Protein AF-E3JCR0-F1 (afdb_monomer)

Solvent-accessible surface area (backbone atoms only — not comparable to full-atom values): 7938 Å² total; per-residue (Å²): 142,84,86,81,85,89,87,78,84,82,76,77,77,79,74,76,77,72,82,83,56,79,69,59,49,63,68,70,41,61,75,80,28,57,91,64,94,49,86,76,74,59,45,42,52,84,44,94,61,32,83,73,23,55,72,75,43,76,39,74,98,77,43,36,28,37,25,51,26,48,30,36,41,32,79,69,56,25,35,34,40,69,80,69,50,76,46,76,46,78,62,71,79,75,76,70,81,65,80,76,74,74,77,76,79,77,83,80,80,78,80,75,79,82,81,90,80,134

Organism: Pseudofrankia inefficax (strain DSM 45817 / CECT 9037 / DDB 130130 / EuI1c) (NCBI:txid298654)

pLDDT: mean 74.24, std 18.7, range [38.91, 96.94]

Structure (mmCIF, N/CA/C/O backbone):
data_AF-E3JCR0-F1
#
_entry.id   AF-E3JCR0-F1
#
loop_
_atom_site.group_PDB
_atom_site.id
_atom_site.type_symbol
_atom_site.label_atom_id
_atom_site.label_alt_id
_atom_site.label_comp_id
_atom_site.label_asym_id
_atom_site.label_entity_id
_atom_site.label_seq_id
_atom_site.pdbx_PDB_ins_code
_atom_site.Cartn_x
_atom_site.Cartn_y
_atom_site.Cartn_z
_atom_site.occupancy
_atom_site.B_iso_or_equiv
_atom_site.auth_seq_id
_atom_site.auth_comp_id
_atom_site.auth_asym_id
_atom_site.auth_atom_id
_atom_site.pdbx_PDB_model_num
ATOM 1 N N . MET A 1 1 ? -34.633 56.212 14.821 1.00 50.44 1 MET A N 1
ATOM 2 C CA . MET A 1 1 ? -35.434 54.982 14.995 1.00 50.44 1 MET A CA 1
ATOM 3 C C . MET A 1 1 ? -36.042 54.665 13.636 1.00 50.44 1 MET A C 1
ATOM 5 O O . MET A 1 1 ? -36.930 55.385 13.210 1.00 50.44 1 MET A O 1
ATOM 9 N N . GLY A 1 2 ? -35.473 53.703 12.910 1.00 44.00 2 GLY A N 1
ATOM 10 C CA . GLY A 1 2 ? -35.858 53.319 11.546 1.00 44.00 2 GLY A CA 1
ATOM 11 C C . GLY A 1 2 ? -35.298 51.924 11.258 1.00 44.00 2 GLY A C 1
ATOM 12 O O . GLY A 1 2 ? -34.183 51.633 11.678 1.00 44.00 2 GLY A O 1
ATOM 13 N N . ALA A 1 3 ? -36.133 51.063 10.685 1.00 51.22 3 ALA A N 1
ATOM 14 C CA . ALA A 1 3 ? -36.098 49.604 10.769 1.00 51.22 3 ALA A CA 1
ATOM 15 C C . ALA A 1 3 ? -35.470 48.895 9.546 1.00 51.22 3 ALA A C 1
ATOM 17 O O . ALA A 1 3 ? -35.064 49.554 8.594 1.00 51.22 3 ALA A O 1
ATOM 18 N N . ALA A 1 4 ? -35.550 47.552 9.600 1.00 52.12 4 ALA A N 1
ATOM 19 C CA . ALA A 1 4 ? -35.305 46.513 8.581 1.00 52.12 4 ALA A CA 1
ATOM 20 C C . ALA A 1 4 ? -33.846 46.002 8.529 1.00 52.12 4 ALA A C 1
ATOM 22 O O . ALA A 1 4 ? -32.922 46.786 8.375 1.00 52.12 4 ALA A O 1
ATOM 23 N N . GLY A 1 5 ? -33.526 44.717 8.757 1.00 38.91 5 GLY A N 1
ATOM 24 C CA . GLY A 1 5 ? -34.198 43.490 8.288 1.00 38.91 5 GLY A CA 1
ATOM 25 C C . GLY A 1 5 ? -33.868 43.319 6.797 1.00 38.91 5 GLY A C 1
ATOM 26 O O . GLY A 1 5 ? -34.198 44.210 6.036 1.00 38.91 5 GLY A O 1
ATOM 27 N N . GLY A 1 6 ? -33.170 42.314 6.272 1.00 50.25 6 GLY A N 1
ATOM 28 C CA . GLY A 1 6 ? -32.791 41.002 6.770 1.00 50.25 6 GLY A CA 1
ATOM 29 C C . GLY A 1 6 ? -33.470 39.946 5.904 1.00 50.25 6 GLY A C 1
ATOM 30 O O . GLY A 1 6 ? -34.492 39.459 6.352 1.00 50.25 6 GLY A O 1
ATOM 31 N N . ASP A 1 7 ? -32.920 39.634 4.721 1.00 48.06 7 ASP A N 1
ATOM 32 C CA . ASP A 1 7 ? -33.132 38.450 3.854 1.00 48.06 7 ASP A CA 1
ATOM 33 C C . ASP A 1 7 ? -32.322 38.702 2.541 1.00 48.06 7 ASP A C 1
ATOM 35 O O . ASP A 1 7 ? -31.954 39.841 2.276 1.00 48.06 7 ASP A O 1
ATOM 39 N N . SER A 1 8 ? -31.875 37.788 1.681 1.00 47.56 8 SER A N 1
ATOM 40 C CA . SER A 1 8 ? -32.089 36.363 1.480 1.00 47.56 8 SER A CA 1
ATOM 41 C C . SER A 1 8 ? -30.867 35.773 0.767 1.00 47.56 8 SER A C 1
ATOM 43 O O . SER A 1 8 ? -30.329 36.340 -0.183 1.00 47.56 8 SER A O 1
ATOM 45 N N . SER A 1 9 ? -30.487 34.589 1.233 1.00 44.91 9 SER A N 1
ATOM 46 C CA . SER A 1 9 ? -29.816 33.492 0.541 1.00 44.91 9 SER A CA 1
ATOM 47 C C . SER A 1 9 ? -29.756 33.591 -0.989 1.00 44.91 9 SER A C 1
ATOM 49 O O . SER A 1 9 ? -30.746 33.350 -1.680 1.00 44.91 9 SER A O 1
ATOM 51 N N . ALA A 1 10 ? -28.555 33.794 -1.531 1.00 46.31 10 ALA A N 1
ATOM 52 C CA . ALA A 1 10 ? -28.260 33.327 -2.877 1.00 46.31 10 ALA A CA 1
ATOM 53 C C . ALA A 1 10 ? -28.254 31.792 -2.845 1.00 46.31 10 ALA A C 1
ATOM 55 O O . ALA A 1 10 ? -27.379 31.160 -2.253 1.00 46.31 10 ALA A O 1
ATOM 56 N N . ALA A 1 11 ? -29.301 31.210 -3.423 1.00 42.84 11 ALA A N 1
ATOM 57 C CA . ALA A 1 11 ? -29.477 29.784 -3.602 1.00 42.84 11 ALA A CA 1
ATOM 58 C C . ALA A 1 11 ? -28.285 29.195 -4.371 1.00 42.84 11 ALA A C 1
ATOM 60 O O . ALA A 1 11 ? -28.154 29.378 -5.581 1.00 42.84 11 ALA A O 1
ATOM 61 N N . SER A 1 12 ? -27.426 28.457 -3.669 1.00 48.66 12 SER A N 1
ATOM 62 C CA . SER A 1 12 ? -26.476 27.550 -4.302 1.00 48.66 12 SER A CA 1
ATOM 63 C C . SER A 1 12 ? -27.275 26.451 -4.992 1.00 48.66 12 SER A C 1
ATOM 65 O O . SER A 1 12 ? -27.730 25.497 -4.356 1.00 48.66 12 SER A O 1
ATOM 67 N N . ALA A 1 13 ? -27.485 26.617 -6.297 1.00 50.38 13 ALA A N 1
ATOM 68 C CA . ALA A 1 13 ? -28.030 25.593 -7.167 1.00 50.38 13 ALA A CA 1
ATOM 69 C C . ALA A 1 13 ? -27.191 24.320 -6.996 1.00 50.38 13 ALA A C 1
ATOM 71 O O . ALA A 1 13 ? -26.038 24.240 -7.422 1.00 50.38 13 ALA A O 1
ATOM 72 N N . SER A 1 14 ? -27.773 23.337 -6.308 1.00 50.97 14 SER A N 1
ATOM 73 C CA . SER A 1 14 ? -27.215 22.001 -6.161 1.00 50.97 14 SER A CA 1
ATOM 74 C C . SER A 1 14 ? -27.269 21.327 -7.524 1.00 50.97 14 SER A C 1
ATOM 76 O O . SER A 1 14 ? -28.264 20.706 -7.899 1.00 50.97 14 SER A O 1
ATOM 78 N N . ALA A 1 15 ? -26.198 21.493 -8.295 1.00 54.72 15 ALA A N 1
ATOM 79 C CA . ALA A 1 15 ? -25.936 20.670 -9.456 1.00 54.72 15 ALA A CA 1
ATOM 80 C C . ALA A 1 15 ? -25.724 19.226 -8.975 1.00 54.72 15 ALA A C 1
ATOM 82 O O . ALA A 1 15 ? -24.651 18.854 -8.505 1.00 54.72 15 ALA A O 1
ATOM 83 N N . HIS A 1 16 ? -26.820 18.464 -8.974 1.00 54.25 16 HIS A N 1
ATOM 84 C CA . HIS A 1 16 ? -26.905 17.054 -9.343 1.00 54.25 16 HIS A CA 1
ATOM 85 C C . HIS A 1 16 ? -25.551 16.479 -9.789 1.00 54.25 16 HIS A C 1
ATOM 87 O O . HIS A 1 16 ? -25.163 16.578 -10.949 1.00 54.25 16 HIS A O 1
ATOM 93 N N . ARG A 1 17 ? -24.804 15.885 -8.853 1.00 63.00 17 ARG A N 1
ATOM 94 C CA . ARG A 1 17 ? -23.610 15.116 -9.207 1.00 63.00 17 ARG A CA 1
ATOM 95 C C . ARG A 1 17 ? -24.081 13.935 -10.045 1.00 63.00 17 ARG A C 1
ATOM 97 O O . ARG A 1 17 ? -24.739 13.039 -9.523 1.00 63.00 17 ARG A O 1
ATOM 104 N N . SER A 1 18 ? -23.784 13.974 -11.338 1.00 47.28 18 SER A N 1
ATOM 105 C CA . SER A 1 18 ? -23.920 12.827 -12.226 1.00 47.28 18 SER A CA 1
ATOM 106 C C . SER A 1 18 ? -23.242 11.616 -11.584 1.00 47.28 18 SER A C 1
ATOM 108 O O . SER A 1 18 ? -22.158 11.746 -11.009 1.00 47.28 18 SER A O 1
ATOM 110 N N . ALA A 1 19 ? -23.894 10.454 -11.649 1.00 53.19 19 ALA A N 1
ATOM 111 C CA . ALA A 1 19 ? -23.285 9.200 -11.226 1.00 53.19 19 ALA A CA 1
ATOM 112 C C . ALA A 1 19 ? -21.960 9.001 -11.992 1.00 53.19 19 ALA A C 1
ATOM 114 O O . ALA A 1 19 ? -21.940 9.231 -13.205 1.00 53.19 19 ALA A O 1
ATOM 115 N N . PRO A 1 20 ? -20.859 8.631 -11.314 1.00 50.88 20 PRO A N 1
ATOM 116 C CA . PRO A 1 20 ? -19.576 8.446 -11.979 1.00 50.88 20 PRO A CA 1
ATOM 117 C C . PRO A 1 20 ? -19.673 7.304 -12.998 1.00 50.88 20 PRO A C 1
ATOM 119 O O . PRO A 1 20 ? -20.233 6.246 -12.707 1.00 50.88 20 PRO A O 1
ATOM 122 N N . THR A 1 21 ? -19.160 7.538 -14.208 1.00 47.34 21 THR A N 1
ATOM 123 C CA . THR A 1 21 ? -19.047 6.500 -15.238 1.00 47.34 21 THR A CA 1
ATOM 124 C C . THR A 1 21 ? -17.845 5.599 -14.924 1.00 47.34 21 THR A C 1
ATOM 126 O O . THR A 1 21 ? -16.839 6.105 -14.426 1.00 47.34 21 THR A O 1
ATOM 129 N N . PRO A 1 22 ? -17.894 4.282 -15.209 1.00 55.25 22 P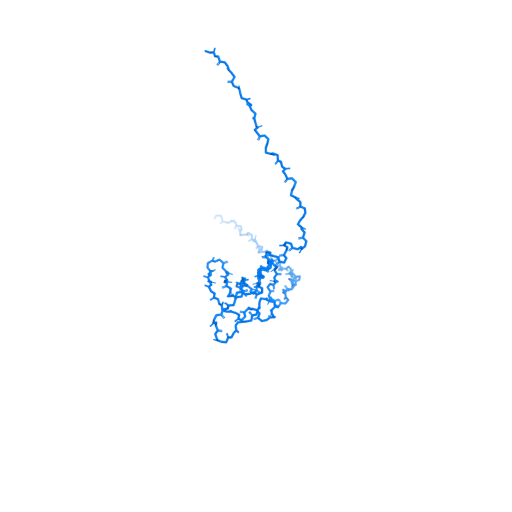RO A N 1
ATOM 130 C CA . PRO A 1 22 ? -16.790 3.361 -14.907 1.00 55.25 22 PRO A CA 1
ATOM 131 C C . PRO A 1 22 ? -15.480 3.688 -15.653 1.00 55.25 22 PRO A C 1
ATOM 133 O O . PRO A 1 22 ? -14.435 3.158 -15.304 1.00 55.25 22 PRO A O 1
ATOM 136 N N . SER A 1 23 ? -15.511 4.574 -16.655 1.00 52.34 23 SER A N 1
ATOM 137 C CA . SER A 1 23 ? -14.335 4.985 -17.435 1.00 52.34 23 SER A CA 1
ATOM 138 C C . SER A 1 23 ? -13.505 6.099 -16.777 1.00 52.34 23 SER A C 1
ATOM 140 O O . SER A 1 23 ? -12.313 6.204 -17.052 1.00 52.34 23 SER A O 1
ATOM 142 N N . ASP A 1 24 ? -14.099 6.908 -15.890 1.00 52.44 24 ASP A N 1
ATOM 143 C CA . ASP A 1 24 ? -13.364 7.896 -15.075 1.00 52.44 24 ASP A CA 1
ATOM 144 C C . ASP A 1 24 ? -12.643 7.250 -13.885 1.00 52.44 24 ASP A C 1
ATOM 146 O O . ASP A 1 24 ? -11.710 7.838 -13.328 1.00 52.44 24 ASP A O 1
ATOM 150 N N . ASP A 1 25 ? -13.070 6.041 -13.507 1.00 50.38 25 ASP A N 1
ATOM 151 C CA . ASP A 1 25 ? -12.390 5.202 -12.529 1.00 50.38 25 ASP A CA 1
ATOM 152 C C . ASP A 1 25 ? -10.990 4.898 -13.088 1.00 50.38 25 ASP A C 1
ATOM 154 O O . ASP A 1 25 ? -10.027 5.508 -12.633 1.00 50.38 25 ASP A O 1
ATOM 158 N N . GLU A 1 26 ? -10.853 4.167 -14.197 1.00 50.22 26 GLU A N 1
ATOM 159 C CA . GLU A 1 26 ? -9.537 3.840 -14.786 1.00 50.22 26 GLU A CA 1
ATOM 160 C C . GLU A 1 26 ? -8.602 5.048 -15.016 1.00 50.22 26 GLU A C 1
ATOM 162 O O . GLU A 1 26 ? -7.387 4.922 -14.871 1.00 50.22 26 GLU A O 1
ATOM 167 N N . ALA A 1 27 ? -9.137 6.242 -15.298 1.00 44.66 27 ALA A N 1
ATOM 168 C CA . ALA A 1 27 ? -8.337 7.454 -15.504 1.00 44.66 27 ALA A CA 1
ATOM 169 C C . ALA A 1 27 ? -7.826 8.114 -14.203 1.00 44.66 27 ALA A C 1
ATOM 171 O O . ALA A 1 27 ? -6.754 8.726 -14.203 1.00 44.66 27 ALA A O 1
ATOM 172 N N . ARG A 1 28 ? -8.559 8.006 -13.083 1.00 51.03 28 ARG A N 1
ATOM 173 C CA . ARG A 1 28 ? -8.068 8.413 -11.747 1.00 51.03 28 ARG A CA 1
ATOM 174 C C . ARG A 1 28 ? -7.184 7.350 -11.097 1.00 51.03 28 ARG A C 1
ATOM 176 O O . ARG A 1 28 ? -6.403 7.684 -10.206 1.00 51.03 28 ARG A O 1
ATOM 183 N N . HIS A 1 29 ? -7.291 6.107 -11.557 1.00 53.62 29 HIS A N 1
ATOM 184 C CA . HIS A 1 29 ? -6.502 4.951 -11.134 1.00 53.62 29 HIS A CA 1
ATOM 185 C C . HIS A 1 29 ? -5.133 4.973 -11.820 1.00 53.62 29 HIS A C 1
ATOM 187 O O . HIS A 1 29 ? -4.794 4.073 -12.584 1.00 53.62 29 HIS A O 1
ATOM 193 N N . GLY A 1 30 ? -4.377 6.053 -11.570 1.00 47.41 30 GLY A N 1
ATOM 194 C CA . GLY A 1 30 ? -3.089 6.346 -12.199 1.00 47.41 30 GLY A CA 1
ATOM 195 C C . GLY A 1 30 ? -2.210 5.099 -12.361 1.00 47.41 30 GLY A C 1
ATOM 196 O O . GLY A 1 30 ? -2.210 4.231 -11.486 1.00 47.41 30 GLY A O 1
ATOM 197 N N . PRO A 1 31 ? -1.481 5.003 -13.486 1.00 50.03 31 PRO A N 1
ATOM 198 C CA . PRO A 1 31 ? -0.950 3.751 -14.005 1.00 50.03 31 PRO A CA 1
ATOM 199 C C . PRO A 1 31 ? -0.151 3.011 -12.934 1.00 50.03 31 PRO A C 1
ATOM 201 O O . PRO A 1 31 ? 0.829 3.544 -12.421 1.00 50.03 31 PRO A O 1
ATOM 204 N N . ALA A 1 32 ? -0.630 1.812 -12.596 1.00 56.94 32 ALA A N 1
ATOM 205 C CA . ALA A 1 32 ? 0.074 0.703 -11.958 1.00 56.94 32 ALA A CA 1
ATOM 206 C C . ALA A 1 32 ? 1.443 1.050 -11.339 1.00 56.94 32 ALA A C 1
ATOM 208 O O .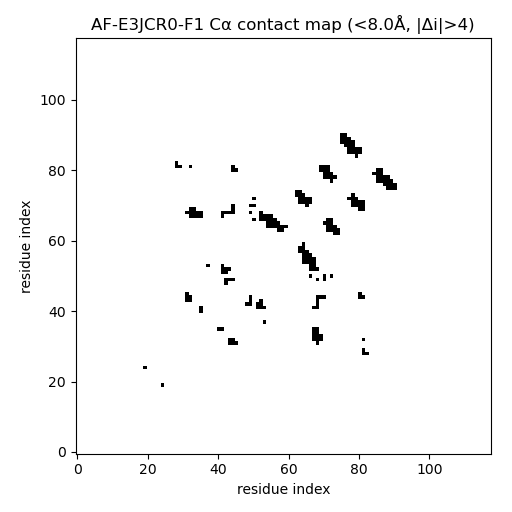 ALA A 1 32 ? 2.470 0.702 -11.904 1.00 56.94 32 ALA A O 1
ATOM 209 N N . GLY A 1 33 ? 1.456 1.686 -10.162 1.00 59.44 33 GLY A N 1
ATOM 210 C CA . GLY A 1 33 ? 2.671 1.950 -9.386 1.00 59.44 33 GLY A CA 1
ATOM 211 C C . GLY A 1 33 ? 3.655 2.916 -10.060 1.00 59.44 33 GLY A C 1
ATOM 212 O O . GLY A 1 33 ? 4.048 2.774 -11.213 1.00 59.44 33 GLY A O 1
ATOM 213 N N . HIS A 1 34 ? 4.118 3.922 -9.324 1.00 67.81 34 HIS A N 1
ATOM 214 C CA . HIS A 1 34 ? 5.143 4.814 -9.855 1.00 67.81 34 HIS A CA 1
ATOM 215 C C . HIS A 1 34 ? 6.410 4.000 -10.203 1.00 67.81 34 HIS A C 1
ATOM 217 O O . HIS A 1 34 ? 6.898 3.264 -9.336 1.00 67.81 34 HIS A O 1
ATOM 223 N N . PRO A 1 35 ? 6.957 4.091 -11.433 1.00 74.31 35 PRO A N 1
ATOM 224 C CA . PRO A 1 35 ? 8.210 3.425 -11.758 1.00 74.31 35 PRO A CA 1
ATOM 225 C C . PRO A 1 35 ? 9.299 4.031 -10.873 1.00 74.31 35 PRO A C 1
ATOM 227 O O . PRO A 1 35 ? 9.542 5.236 -10.897 1.00 74.31 35 PRO A O 1
ATOM 230 N N . CYS A 1 36 ? 9.913 3.201 -10.038 1.00 88.69 36 CYS A N 1
ATOM 231 C CA . CYS A 1 36 ? 10.949 3.623 -9.107 1.00 88.69 36 CYS A CA 1
ATOM 232 C C . CYS A 1 36 ? 12.287 2.990 -9.488 1.00 88.69 36 CYS A C 1
ATOM 234 O O . CYS A 1 36 ? 12.339 1.858 -9.960 1.00 88.69 36 CYS A O 1
ATOM 236 N N . GLU A 1 37 ? 13.380 3.711 -9.255 1.00 91.38 37 GLU A N 1
ATOM 237 C CA . GLU A 1 37 ? 14.741 3.307 -9.646 1.00 91.38 37 GLU A CA 1
ATOM 238 C C . GLU A 1 37 ? 15.404 2.362 -8.623 1.00 91.38 37 GLU A C 1
ATOM 240 O O . GLU A 1 37 ? 16.627 2.261 -8.533 1.00 91.38 37 GLU A O 1
ATOM 245 N N . HIS A 1 38 ? 14.607 1.686 -7.794 1.00 90.38 38 HIS A N 1
ATOM 246 C CA . HIS A 1 38 ? 15.125 0.804 -6.756 1.00 90.38 38 HIS A CA 1
ATOM 247 C C . HIS A 1 38 ? 15.654 -0.503 -7.352 1.00 90.38 38 HIS A C 1
ATOM 249 O O . HIS A 1 38 ? 15.006 -1.118 -8.197 1.00 90.38 38 HIS A O 1
ATOM 255 N N . GLN A 1 39 ? 16.802 -0.959 -6.843 1.00 88.62 39 GLN A N 1
ATOM 256 C CA . GLN A 1 39 ? 17.354 -2.280 -7.124 1.00 88.62 39 GLN A CA 1
ATOM 257 C C . GLN A 1 39 ? 17.409 -3.099 -5.817 1.00 88.62 39 GLN A C 1
ATOM 259 O O . GLN A 1 39 ? 18.019 -2.633 -4.848 1.00 88.62 39 GLN A O 1
ATOM 264 N N . PRO A 1 40 ? 16.808 -4.305 -5.755 1.00 88.75 40 PRO A N 1
ATOM 265 C CA . PRO A 1 40 ? 15.979 -4.938 -6.788 1.00 88.75 40 PRO A CA 1
ATOM 266 C C . PRO A 1 40 ? 14.700 -4.141 -7.094 1.00 88.75 40 PRO A C 1
ATOM 268 O O . PRO A 1 40 ? 14.249 -3.348 -6.266 1.00 88.75 40 PRO A O 1
ATOM 271 N N . ALA A 1 41 ? 14.147 -4.359 -8.292 1.00 90.25 41 ALA A N 1
ATOM 272 C CA . ALA A 1 41 ? 12.920 -3.705 -8.737 1.00 90.25 41 ALA A CA 1
ATOM 273 C C . ALA A 1 41 ? 11.786 -3.944 -7.732 1.00 90.25 41 ALA A C 1
ATOM 275 O O . ALA A 1 41 ? 11.616 -5.056 -7.229 1.00 90.25 41 ALA A O 1
ATOM 276 N N . CYS A 1 42 ? 11.024 -2.894 -7.432 1.00 93.62 42 CYS A N 1
ATOM 277 C CA . CYS A 1 42 ? 9.918 -3.003 -6.490 1.00 93.62 42 CYS A CA 1
ATOM 278 C C . CYS A 1 42 ? 8.710 -3.700 -7.132 1.00 93.62 42 CYS A C 1
ATOM 280 O O . CYS A 1 42 ? 8.436 -3.475 -8.314 1.00 93.62 42 CYS A O 1
ATOM 282 N N . PRO A 1 43 ? 7.964 -4.502 -6.356 1.00 92.94 43 PRO A N 1
ATOM 283 C CA . PRO A 1 43 ? 6.734 -5.121 -6.826 1.00 92.94 43 PRO A CA 1
ATOM 284 C C . PRO A 1 43 ? 5.657 -4.067 -7.109 1.00 92.94 43 PRO A C 1
ATOM 286 O O . PRO A 1 43 ? 5.626 -2.985 -6.509 1.00 92.94 43 PRO A O 1
ATOM 289 N N . THR A 1 44 ? 4.746 -4.395 -8.023 1.00 91.12 44 THR A N 1
ATOM 290 C CA . THR A 1 44 ? 3.588 -3.550 -8.336 1.00 91.12 44 THR A CA 1
ATOM 291 C C . THR A 1 44 ? 2.595 -3.531 -7.174 1.00 91.12 44 THR A C 1
ATOM 293 O O . THR A 1 44 ? 2.619 -4.396 -6.299 1.00 91.12 44 THR A O 1
ATOM 296 N N . ALA A 1 45 ? 1.696 -2.544 -7.159 1.00 91.06 45 ALA A N 1
ATOM 297 C CA . ALA A 1 45 ? 0.672 -2.448 -6.121 1.00 91.06 45 ALA A CA 1
ATOM 298 C C . ALA A 1 45 ? -0.322 -3.624 -6.140 1.00 91.06 45 ALA A C 1
ATOM 300 O O . ALA A 1 45 ? -0.886 -3.956 -5.106 1.00 91.06 45 ALA A O 1
ATOM 301 N N . ASP A 1 46 ? -0.516 -4.293 -7.276 1.00 88.88 46 ASP A N 1
ATOM 302 C CA . ASP A 1 46 ? -1.446 -5.425 -7.379 1.00 88.88 46 ASP A CA 1
ATOM 303 C C . ASP A 1 46 ? -0.814 -6.757 -6.943 1.00 88.88 46 ASP A C 1
ATOM 305 O O . ASP A 1 46 ? -1.525 -7.717 -6.636 1.00 88.88 46 ASP A O 1
ATOM 309 N N . ALA A 1 47 ? 0.519 -6.818 -6.861 1.00 89.88 47 ALA A N 1
ATOM 310 C CA . ALA A 1 47 ? 1.250 -8.018 -6.470 1.00 89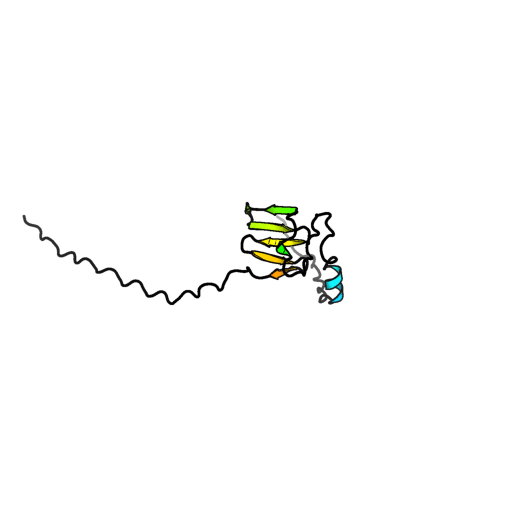.88 47 ALA A CA 1
ATOM 311 C C . ALA A 1 47 ? 0.923 -8.449 -5.029 1.00 89.88 47 ALA A C 1
ATOM 313 O O . ALA A 1 47 ? 0.556 -7.636 -4.184 1.00 89.88 47 ALA A O 1
ATOM 314 N N . LEU A 1 48 ? 1.040 -9.745 -4.729 1.00 89.88 48 LEU A N 1
ATOM 315 C CA . LEU A 1 48 ? 0.740 -10.276 -3.389 1.00 89.88 48 LEU A CA 1
ATOM 316 C C . LEU A 1 48 ? 1.745 -9.814 -2.326 1.00 89.88 48 LEU A C 1
ATOM 318 O O . LEU A 1 48 ? 1.382 -9.696 -1.157 1.00 89.88 48 LEU A O 1
ATOM 322 N N . ASP A 1 49 ? 2.976 -9.554 -2.754 1.00 92.06 49 ASP A N 1
ATOM 323 C CA . ASP A 1 49 ? 4.129 -9.080 -1.988 1.00 92.06 49 ASP A CA 1
ATOM 324 C C . ASP A 1 49 ? 4.342 -7.564 -2.145 1.00 92.06 49 ASP A C 1
ATOM 326 O O . ASP A 1 49 ? 5.460 -7.063 -2.031 1.00 92.06 49 ASP A O 1
ATOM 330 N N . ARG A 1 50 ? 3.273 -6.804 -2.426 1.00 93.00 50 ARG A N 1
ATOM 331 C CA . ARG A 1 50 ? 3.319 -5.341 -2.614 1.00 93.00 50 ARG A CA 1
ATOM 332 C C . ARG A 1 50 ? 3.937 -4.573 -1.441 1.00 93.00 50 ARG A C 1
ATOM 334 O O . ARG A 1 50 ? 4.428 -3.462 -1.642 1.00 93.00 50 ARG A O 1
ATOM 341 N N . ASP A 1 51 ? 3.917 -5.150 -0.244 1.00 93.19 51 ASP A N 1
ATOM 342 C CA . ASP A 1 51 ? 4.518 -4.631 0.985 1.00 93.19 51 ASP A CA 1
ATOM 343 C C . ASP A 1 51 ? 6.053 -4.720 0.999 1.00 93.19 51 ASP A C 1
ATOM 345 O O . ASP A 1 51 ? 6.698 -4.031 1.788 1.00 93.19 51 ASP A O 1
ATOM 349 N N . ALA A 1 52 ? 6.662 -5.484 0.086 1.00 93.75 52 ALA A N 1
ATOM 350 C CA . ALA A 1 52 ? 8.113 -5.526 -0.102 1.00 93.75 52 ALA A CA 1
ATOM 351 C C . ALA A 1 52 ? 8.676 -4.300 -0.853 1.00 93.75 52 ALA A C 1
ATOM 353 O O . ALA A 1 52 ? 9.896 -4.146 -0.973 1.00 93.75 52 ALA A O 1
ATOM 354 N N . ALA A 1 53 ? 7.816 -3.415 -1.369 1.00 94.50 53 ALA A N 1
ATOM 355 C CA . ALA A 1 53 ? 8.237 -2.158 -1.978 1.00 94.50 53 ALA A CA 1
ATOM 356 C C . ALA A 1 53 ? 8.911 -1.218 -0.956 1.00 94.50 53 ALA A C 1
ATOM 358 O O . ALA A 1 53 ? 8.667 -1.268 0.248 1.00 94.50 53 ALA A O 1
ATOM 359 N N . ARG A 1 54 ? 9.793 -0.332 -1.432 1.00 94.88 54 ARG A N 1
ATOM 360 C CA . ARG A 1 54 ? 10.554 0.576 -0.559 1.00 94.88 54 ARG A CA 1
ATOM 361 C C . ARG A 1 54 ? 9.672 1.687 0.010 1.00 94.88 54 ARG A C 1
ATOM 363 O O . ARG A 1 54 ? 8.907 2.307 -0.728 1.00 94.88 54 ARG A O 1
ATOM 370 N N . SER A 1 55 ? 9.843 1.998 1.296 1.00 95.06 55 SER A N 1
ATOM 371 C CA . SER A 1 55 ? 9.2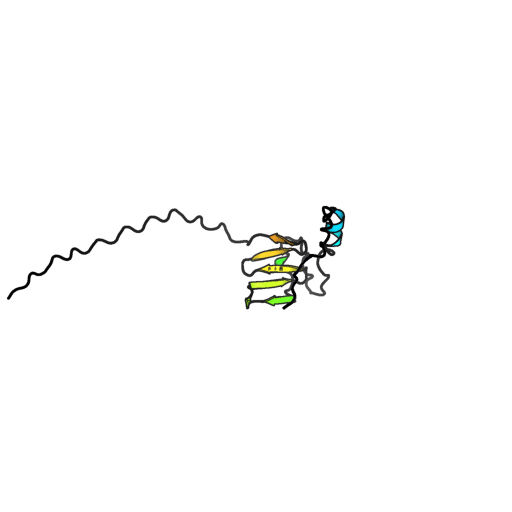17 3.169 1.910 1.00 95.06 55 SER A CA 1
ATOM 372 C C . SER A 1 55 ? 9.846 4.458 1.380 1.00 95.06 55 SER A C 1
ATOM 374 O O . SER A 1 55 ? 11.063 4.635 1.386 1.00 95.06 55 SER A O 1
ATOM 376 N N . VAL A 1 56 ? 8.997 5.372 0.916 1.00 94.88 56 VAL A N 1
ATOM 377 C CA . VAL A 1 56 ? 9.392 6.722 0.476 1.00 94.88 56 VAL A CA 1
ATOM 378 C C . VAL A 1 56 ? 8.972 7.791 1.480 1.00 94.88 56 VAL A C 1
ATOM 380 O O . VAL A 1 56 ? 9.543 8.880 1.498 1.00 94.88 56 VAL A O 1
ATOM 383 N N . ARG A 1 57 ? 7.995 7.483 2.342 1.00 95.25 57 ARG A N 1
ATOM 384 C CA . ARG A 1 57 ? 7.662 8.261 3.541 1.00 95.25 57 ARG A CA 1
ATOM 385 C C . ARG A 1 57 ? 7.270 7.328 4.669 1.00 95.25 57 ARG A C 1
ATOM 387 O O . ARG A 1 57 ? 6.571 6.347 4.442 1.00 95.25 57 ARG A O 1
ATOM 394 N N . THR A 1 58 ? 7.653 7.692 5.880 1.00 96.38 58 THR A N 1
ATOM 395 C CA . THR A 1 58 ? 7.309 6.959 7.097 1.00 96.38 58 THR A CA 1
ATOM 396 C C . THR A 1 58 ? 6.832 7.966 8.131 1.00 96.38 58 THR A C 1
ATOM 398 O O . THR A 1 58 ? 7.500 8.970 8.373 1.00 96.38 58 THR A O 1
ATOM 401 N N . HIS A 1 59 ? 5.665 7.705 8.711 1.00 95.75 59 HIS A N 1
ATOM 402 C CA . HIS A 1 59 ? 5.016 8.533 9.720 1.00 95.75 59 HIS A CA 1
ATOM 403 C C . HIS A 1 59 ? 4.722 7.671 10.951 1.00 95.75 59 HIS A C 1
ATOM 405 O O . HIS A 1 59 ? 3.587 7.228 11.136 1.00 95.75 59 HIS A O 1
ATOM 411 N N . PRO A 1 60 ? 5.742 7.416 11.791 1.00 92.62 60 PRO A N 1
ATOM 412 C CA . PRO A 1 60 ? 5.603 6.515 12.932 1.00 92.62 60 PRO A CA 1
ATOM 413 C C . PRO A 1 60 ? 4.584 7.046 13.948 1.00 92.62 60 PRO A C 1
ATOM 415 O O . PRO A 1 60 ? 3.770 6.283 14.445 1.00 92.62 60 PRO A O 1
ATOM 418 N N . ASP A 1 61 ? 4.520 8.366 14.156 1.00 95.94 61 ASP A N 1
ATOM 419 C CA . ASP A 1 61 ? 3.538 8.992 15.057 1.00 95.94 61 ASP A CA 1
ATOM 420 C C . ASP A 1 61 ? 2.075 8.782 14.618 1.00 95.94 61 ASP A C 1
ATOM 422 O O . ASP A 1 61 ? 1.153 8.965 15.411 1.00 95.94 61 ASP A O 1
ATOM 426 N N . GLN A 1 62 ? 1.850 8.427 13.349 1.00 95.25 62 GLN A N 1
ATOM 427 C CA . GLN A 1 62 ? 0.527 8.154 12.778 1.00 95.25 62 GLN A CA 1
ATOM 428 C C . GLN A 1 62 ? 0.329 6.672 12.416 1.00 95.25 62 GLN A C 1
ATOM 430 O O . GLN A 1 62 ? -0.764 6.297 11.997 1.00 95.25 62 GLN A O 1
ATOM 435 N N . GLY A 1 63 ? 1.365 5.841 12.561 1.00 95.19 63 GLY A N 1
ATOM 436 C CA . GLY A 1 63 ? 1.311 4.403 12.313 1.00 95.19 63 GLY A CA 1
ATOM 437 C C . GLY A 1 63 ? 1.235 3.982 10.840 1.00 95.19 63 GLY A C 1
ATOM 438 O O . GLY A 1 63 ? 0.654 2.936 10.546 1.00 95.19 63 GLY A O 1
ATOM 439 N N . TRP A 1 64 ? 1.786 4.765 9.901 1.00 96.56 64 TRP A N 1
ATOM 440 C CA . TRP A 1 64 ? 1.775 4.408 8.472 1.00 96.56 64 TRP A CA 1
ATOM 441 C C . TRP A 1 64 ? 3.056 4.772 7.712 1.00 96.56 64 TRP A C 1
ATOM 443 O O . TRP A 1 64 ? 3.830 5.649 8.102 1.00 96.56 64 TRP A O 1
ATOM 453 N N . SER A 1 65 ? 3.273 4.099 6.582 1.00 96.94 65 SER A N 1
ATOM 454 C CA . SER A 1 65 ? 4.325 4.383 5.602 1.00 96.94 65 SER A CA 1
ATOM 455 C C . SER A 1 65 ? 3.767 4.366 4.183 1.00 96.94 65 SER A C 1
ATOM 457 O O . SER A 1 65 ? 2.998 3.482 3.825 1.00 96.94 65 SER A O 1
ATOM 459 N N . LEU A 1 66 ? 4.182 5.326 3.358 1.00 96.00 66 LEU A N 1
ATOM 460 C CA . LEU A 1 66 ? 3.913 5.320 1.922 1.00 96.00 66 LEU A CA 1
ATOM 461 C C . LEU A 1 66 ? 5.052 4.596 1.204 1.00 96.00 66 LEU A C 1
ATOM 463 O O . LEU A 1 66 ? 6.221 4.972 1.355 1.00 96.00 66 LEU A O 1
ATOM 467 N N . LEU A 1 67 ? 4.704 3.592 0.409 1.00 95.75 67 LEU A N 1
ATOM 468 C CA . LEU A 1 67 ? 5.622 2.829 -0.426 1.00 95.75 67 LEU A CA 1
ATOM 469 C C . LEU A 1 67 ? 5.735 3.446 -1.827 1.00 95.75 67 LEU A C 1
ATOM 471 O O . LEU A 1 67 ? 4.835 4.141 -2.301 1.00 95.75 67 LEU A O 1
ATOM 475 N N . CYS A 1 68 ? 6.849 3.197 -2.514 1.00 94.44 68 CYS A N 1
ATOM 476 C CA . CYS A 1 68 ? 7.117 3.745 -3.849 1.00 94.44 68 CYS A CA 1
ATOM 477 C C . CYS A 1 68 ? 6.121 3.288 -4.928 1.00 94.44 68 CYS A C 1
ATOM 479 O O . CYS A 1 68 ? 5.892 4.014 -5.891 1.00 94.44 68 CYS A O 1
ATOM 481 N N . ASN A 1 69 ? 5.497 2.123 -4.753 1.00 92.69 69 ASN A N 1
ATOM 482 C CA . ASN A 1 69 ? 4.419 1.627 -5.612 1.00 92.69 69 ASN A CA 1
ATOM 483 C C . ASN A 1 69 ? 3.053 2.277 -5.300 1.00 92.69 69 ASN A C 1
ATOM 485 O O . ASN A 1 69 ? 2.054 1.915 -5.915 1.00 92.69 69 ASN A O 1
ATOM 489 N N . GLY A 1 70 ? 3.004 3.239 -4.372 1.00 93.25 70 GLY A N 1
ATOM 490 C CA . GLY A 1 70 ? 1.808 3.993 -3.997 1.00 93.25 70 GLY A CA 1
ATOM 491 C C . GLY A 1 70 ? 0.947 3.332 -2.919 1.00 93.25 70 GLY A C 1
ATOM 492 O O . GLY A 1 70 ? -0.089 3.886 -2.562 1.00 93.25 70 GLY A O 1
ATOM 493 N N . VAL A 1 71 ? 1.355 2.175 -2.392 1.00 94.94 71 VAL A N 1
ATOM 494 C CA . VAL A 1 71 ? 0.656 1.507 -1.288 1.00 94.94 71 VAL A CA 1
ATOM 495 C C . VAL A 1 71 ? 0.918 2.253 0.020 1.00 94.94 71 VAL A C 1
ATOM 497 O O . VAL A 1 71 ? 2.060 2.593 0.331 1.00 94.94 71 VAL A O 1
ATOM 500 N N . ILE A 1 72 ? -0.130 2.488 0.808 1.00 95.69 72 ILE A N 1
ATOM 501 C CA . ILE A 1 72 ? -0.000 2.941 2.197 1.00 95.69 72 ILE A CA 1
ATOM 502 C C . ILE A 1 72 ? -0.027 1.702 3.085 1.00 95.69 72 ILE A C 1
ATOM 504 O O . ILE A 1 72 ? -1.053 1.033 3.175 1.00 95.69 72 ILE A O 1
ATOM 508 N N . LEU A 1 73 ? 1.097 1.407 3.728 1.00 95.62 73 LEU A N 1
ATOM 509 C CA . LEU A 1 73 ? 1.251 0.305 4.667 1.00 95.62 73 LEU A CA 1
ATOM 510 C C . LEU A 1 73 ? 1.067 0.814 6.098 1.00 95.62 73 LEU A C 1
ATOM 512 O O . LEU A 1 73 ? 1.751 1.748 6.521 1.00 95.62 73 LEU A O 1
ATOM 516 N N . PHE A 1 74 ? 0.169 0.183 6.844 1.00 95.31 74 PHE A N 1
ATOM 517 C CA . PHE A 1 74 ? -0.059 0.450 8.261 1.00 95.31 74 PHE A CA 1
ATOM 518 C C . PHE A 1 74 ? 0.784 -0.481 9.136 1.00 95.31 74 PHE A C 1
ATOM 520 O O . PHE A 1 74 ? 1.124 -1.599 8.744 1.00 95.31 74 PHE A O 1
ATOM 527 N N . GLU A 1 75 ? 1.097 -0.043 10.354 1.00 92.38 75 GLU A N 1
ATOM 528 C CA . GLU A 1 75 ? 1.883 -0.837 11.313 1.00 92.38 75 GLU A CA 1
ATOM 529 C C . GLU A 1 75 ? 1.231 -2.174 11.689 1.00 92.38 75 GLU A C 1
ATOM 531 O O . GLU A 1 75 ? 1.916 -3.124 12.066 1.00 92.38 75 GLU A O 1
ATOM 536 N N . ASP A 1 76 ? -0.090 -2.280 11.563 1.00 89.88 76 ASP A N 1
ATOM 537 C CA . ASP A 1 76 ? -0.824 -3.514 11.817 1.00 89.88 76 ASP A CA 1
ATOM 538 C C . ASP A 1 76 ? -0.936 -4.432 10.593 1.00 89.88 76 ASP A C 1
ATOM 540 O O . ASP A 1 76 ? -1.681 -5.410 10.635 1.00 89.88 76 ASP A O 1
ATOM 544 N N . THR A 1 77 ? -0.150 -4.175 9.540 1.00 91.19 77 THR A N 1
ATOM 545 C CA . THR A 1 77 ? -0.157 -4.913 8.263 1.00 91.19 77 THR A CA 1
ATOM 546 C C . THR A 1 77 ? -1.393 -4.640 7.395 1.00 91.19 77 THR A C 1
ATOM 548 O O . THR A 1 77 ? -1.588 -5.319 6.389 1.00 91.19 77 THR A O 1
ATOM 551 N N . GLY A 1 78 ? -2.243 -3.675 7.760 1.00 94.12 78 GLY A N 1
ATOM 552 C CA . GLY A 1 78 ? -3.267 -3.163 6.851 1.00 94.12 78 GLY A CA 1
ATOM 553 C C . GLY A 1 78 ? -2.634 -2.427 5.670 1.00 94.12 78 GLY A C 1
ATOM 554 O O . GLY A 1 78 ? -1.563 -1.832 5.803 1.00 94.12 78 GLY A O 1
ATOM 555 N N . GLU A 1 79 ? -3.291 -2.446 4.512 1.00 95.31 79 GLU A N 1
ATOM 556 C CA . GLU A 1 79 ? -2.814 -1.744 3.314 1.00 95.31 79 GLU A CA 1
ATOM 557 C C . GLU A 1 79 ? -3.948 -0.938 2.674 1.00 95.31 79 GLU A C 1
ATOM 559 O O . GLU A 1 79 ? -5.092 -1.389 2.619 1.00 95.31 79 GLU A O 1
ATOM 564 N N . ILE A 1 80 ? -3.632 0.242 2.143 1.00 94.62 80 ILE A N 1
ATOM 565 C CA . ILE A 1 80 ? -4.494 0.949 1.189 1.00 94.62 80 ILE A CA 1
ATOM 566 C C . ILE A 1 80 ? -3.769 0.992 -0.151 1.00 94.62 80 ILE A C 1
ATOM 568 O O . ILE A 1 80 ? -2.654 1.510 -0.252 1.00 94.62 80 ILE A O 1
ATOM 572 N N . LEU A 1 81 ? -4.409 0.429 -1.173 1.00 93.31 81 LEU A N 1
ATOM 573 C CA . LEU A 1 81 ? -3.905 0.417 -2.539 1.00 93.31 81 LEU A CA 1
ATOM 574 C C . LEU A 1 81 ? -4.025 1.809 -3.181 1.00 93.31 81 LEU A C 1
ATOM 576 O O . LEU A 1 81 ? -4.876 2.602 -2.772 1.00 93.31 81 LEU A O 1
ATOM 580 N N . PRO A 1 82 ? -3.257 2.096 -4.247 1.00 89.62 82 PRO A N 1
ATOM 581 C CA . PRO A 1 82 ? -3.403 3.330 -5.024 1.00 89.62 82 PRO A CA 1
ATOM 582 C C . PRO A 1 82 ? -4.816 3.531 -5.590 1.00 89.62 82 PRO A C 1
ATOM 584 O O . PRO A 1 82 ? -5.239 4.660 -5.819 1.00 89.62 82 PRO A O 1
ATOM 587 N N . THR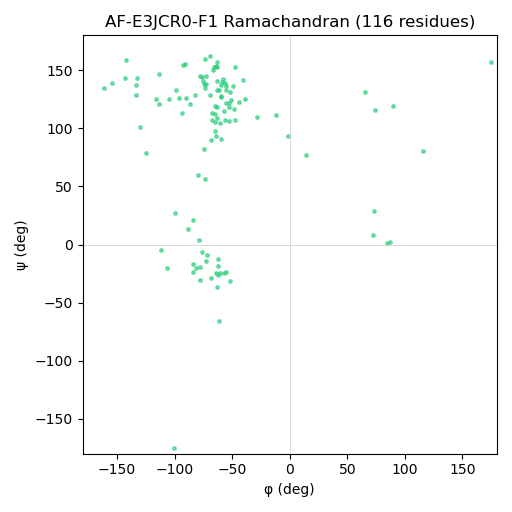 A 1 83 ? -5.558 2.437 -5.776 1.00 86.44 83 THR A N 1
ATOM 588 C CA . THR A 1 83 ? -6.966 2.424 -6.195 1.00 86.44 83 THR A CA 1
ATOM 589 C C . THR A 1 83 ? -7.928 2.901 -5.099 1.00 86.44 83 THR A C 1
ATOM 591 O O . THR A 1 83 ? -9.117 3.074 -5.341 1.00 86.44 83 THR A O 1
ATOM 594 N N . GLY A 1 84 ? -7.445 3.090 -3.868 1.00 88.44 84 GLY A N 1
ATOM 595 C CA . GLY A 1 84 ? -8.257 3.412 -2.694 1.00 88.44 84 GLY A CA 1
ATOM 596 C C . GLY A 1 84 ? -8.873 2.191 -2.007 1.00 88.44 84 GLY A C 1
ATOM 597 O O . GLY A 1 84 ? -9.581 2.346 -1.014 1.00 88.44 84 GLY A O 1
ATOM 598 N N . TRP A 1 85 ? -8.605 0.980 -2.501 1.00 90.50 85 TRP A N 1
ATOM 599 C CA . TRP A 1 85 ? -9.097 -0.255 -1.895 1.00 90.50 85 TRP A CA 1
ATOM 600 C C . TRP A 1 85 ? -8.310 -0.591 -0.628 1.00 90.50 85 TRP A C 1
ATOM 602 O O . TRP A 1 85 ? -7.089 -0.441 -0.587 1.00 90.50 85 TRP A O 1
ATOM 612 N N . THR A 1 86 ? -9.010 -1.075 0.397 1.00 92.50 86 THR A N 1
ATOM 613 C CA . THR A 1 86 ? -8.409 -1.473 1.675 1.00 92.50 86 THR A CA 1
ATOM 614 C C . THR A 1 86 ? -8.197 -2.981 1.729 1.00 92.50 86 THR A C 1
ATOM 616 O O . THR A 1 86 ? -9.10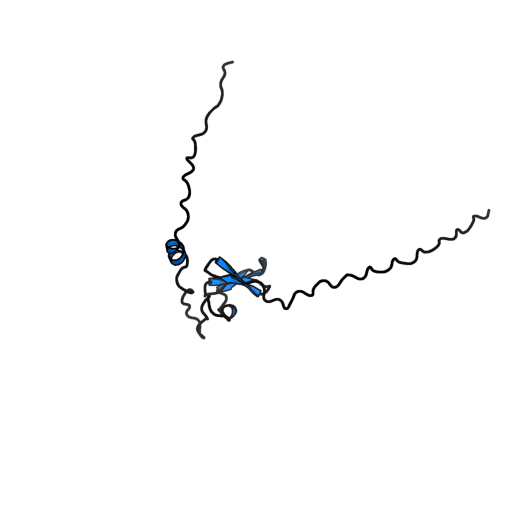8 -3.756 1.436 1.00 92.50 86 THR A O 1
ATOM 619 N N . VAL A 1 87 ? -7.003 -3.392 2.148 1.00 91.50 87 VAL A N 1
ATOM 620 C CA . VAL A 1 87 ? -6.661 -4.771 2.497 1.00 91.50 87 VAL A CA 1
ATOM 621 C C . VAL A 1 87 ? -6.597 -4.866 4.016 1.00 91.50 87 VAL A C 1
ATOM 623 O O . VAL A 1 87 ? -5.887 -4.101 4.671 1.00 91.50 87 VAL A O 1
ATOM 626 N N . GLU A 1 88 ? -7.360 -5.805 4.569 1.00 90.94 88 GLU A N 1
ATOM 627 C CA . GLU A 1 88 ? -7.435 -6.024 6.011 1.00 90.94 88 GLU A CA 1
ATOM 628 C C . GLU A 1 88 ? -6.065 -6.450 6.578 1.00 90.94 88 GLU A C 1
ATOM 630 O O . GLU A 1 88 ? -5.376 -7.270 5.958 1.00 90.94 88 GLU A O 1
ATOM 635 N N . PRO A 1 89 ? -5.686 -5.955 7.773 1.00 89.62 89 PRO A N 1
ATOM 636 C CA . PRO A 1 89 ? -4.570 -6.460 8.559 1.00 89.62 89 PRO A CA 1
ATOM 637 C C . PRO A 1 89 ? -4.431 -7.982 8.518 1.00 89.62 89 PRO A C 1
ATOM 639 O O . PRO A 1 89 ? -5.338 -8.721 8.908 1.00 89.62 89 PRO A O 1
ATOM 642 N N . ARG A 1 90 ? -3.245 -8.467 8.134 1.00 79.88 90 ARG A N 1
ATOM 643 C CA . ARG A 1 90 ? -2.887 -9.896 8.180 1.00 79.88 90 ARG A CA 1
ATOM 644 C C . ARG A 1 90 ? -2.645 -10.361 9.623 1.00 79.88 90 ARG A C 1
ATOM 646 O O . ARG A 1 90 ? -1.579 -10.868 9.965 1.00 79.88 90 ARG A O 1
ATOM 653 N N . ARG A 1 91 ? -3.620 -10.190 10.515 1.00 68.00 91 ARG A N 1
ATOM 654 C CA . ARG A 1 91 ? -3.582 -10.799 11.848 1.00 68.00 91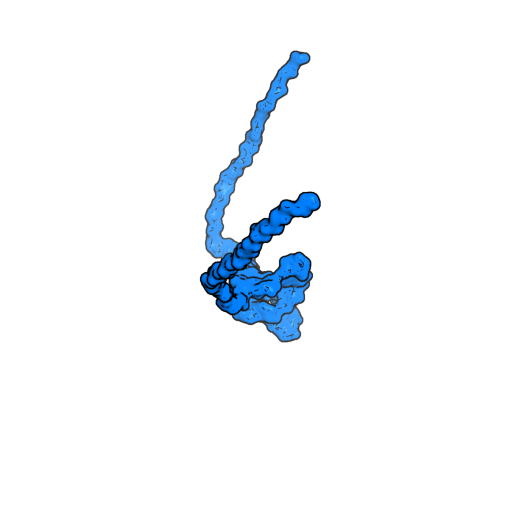 ARG A CA 1
ATOM 655 C C . ARG A 1 91 ? -4.075 -12.235 11.701 1.00 68.00 91 ARG A C 1
ATOM 657 O O . ARG A 1 91 ? -5.145 -12.470 11.143 1.00 68.00 91 ARG A O 1
ATOM 664 N N . GLY A 1 92 ? -3.310 -13.203 12.217 1.00 64.94 92 GLY A N 1
ATOM 665 C CA . GLY A 1 92 ? -3.830 -14.559 12.432 1.00 64.94 92 GLY A CA 1
ATOM 666 C C . GLY A 1 92 ? -5.188 -14.485 13.144 1.00 64.94 92 GLY A C 1
ATOM 667 O O . GLY A 1 92 ? -5.428 -13.490 13.839 1.00 64.94 92 GLY A O 1
ATOM 668 N N . PRO A 1 93 ? -6.084 -15.475 12.953 1.00 62.44 93 PRO A N 1
ATOM 669 C CA . PRO A 1 93 ? -7.491 -15.363 13.325 1.00 62.44 93 PRO A CA 1
ATOM 670 C C . PRO A 1 93 ? -7.606 -14.739 14.707 1.00 62.44 93 PRO A C 1
ATOM 672 O O . PRO A 1 93 ? -6.992 -15.229 15.661 1.00 62.44 93 PRO A O 1
ATOM 675 N N . ALA A 1 94 ? -8.327 -13.615 14.792 1.00 60.84 94 ALA A N 1
ATOM 676 C CA . ALA A 1 94 ? -8.584 -12.965 16.062 1.00 60.84 94 ALA A CA 1
ATOM 677 C C . ALA A 1 94 ? -9.067 -14.059 17.007 1.00 60.84 94 ALA A C 1
ATOM 679 O O . ALA A 1 94 ? -10.076 -14.704 16.718 1.00 60.84 94 ALA A O 1
ATOM 680 N N . ARG A 1 95 ? -8.302 -14.324 18.077 1.00 64.50 95 ARG A N 1
ATOM 681 C CA . ARG A 1 95 ? -8.708 -15.265 19.121 1.00 64.50 95 ARG A CA 1
ATOM 682 C C . ARG A 1 95 ? -10.136 -14.892 19.471 1.00 64.50 95 ARG A C 1
ATOM 684 O O . ARG A 1 95 ? -10.365 -13.822 20.039 1.00 64.50 95 ARG A O 1
ATOM 691 N N . SER A 1 96 ? -11.094 -15.716 19.050 1.00 65.62 96 SER A N 1
ATOM 692 C CA . SER A 1 96 ? -12.481 -15.532 19.440 1.00 65.62 96 SER A CA 1
ATOM 693 C C . SER A 1 96 ? -12.417 -15.412 20.949 1.00 65.62 96 SER A C 1
ATOM 695 O O . SER A 1 96 ? -11.755 -16.239 21.580 1.00 65.62 96 SER A O 1
ATOM 697 N N . ALA A 1 97 ? -12.946 -14.324 21.510 1.00 63.56 97 ALA A N 1
ATOM 698 C CA . ALA A 1 97 ? -12.956 -14.138 22.948 1.00 63.56 97 ALA A CA 1
ATOM 699 C C . ALA A 1 97 ? -13.743 -15.316 23.522 1.00 63.56 97 ALA A C 1
ATOM 701 O O . ALA A 1 97 ? -14.971 -15.285 23.566 1.00 63.56 97 ALA A O 1
ATOM 702 N N . GLY A 1 98 ? -13.030 -16.397 23.853 1.00 61.47 98 GLY A N 1
ATOM 703 C CA . GLY A 1 98 ? -13.600 -17.579 24.457 1.00 61.47 98 GLY A CA 1
ATOM 704 C C . GLY A 1 98 ? -14.383 -17.082 25.650 1.00 61.47 98 GLY A C 1
ATOM 705 O O . GLY A 1 98 ? -13.882 -16.215 26.374 1.00 61.47 98 GLY A O 1
ATOM 706 N N . SER A 1 99 ? -15.632 -17.545 25.756 1.00 64.12 99 SER A N 1
ATOM 707 C CA . SER A 1 99 ? -16.556 -17.232 26.842 1.00 64.12 99 SER A CA 1
ATOM 708 C C . SER A 1 99 ? -15.762 -16.935 28.108 1.00 64.12 99 SER A C 1
ATOM 710 O O . SER A 1 99 ? -15.084 -17.825 28.630 1.00 64.12 99 SER A O 1
ATOM 712 N N . ARG A 1 100 ? -15.739 -15.664 28.537 1.00 67.25 100 ARG A N 1
ATOM 713 C CA . ARG A 1 100 ? -15.069 -15.311 29.785 1.00 67.25 100 ARG A CA 1
ATOM 714 C C . ARG A 1 100 ? -15.793 -16.111 30.854 1.00 67.25 100 ARG A C 1
ATOM 716 O O . ARG A 1 100 ? -16.915 -15.761 31.212 1.00 67.25 100 ARG A O 1
ATOM 723 N N . VAL A 1 101 ? -15.175 -17.184 31.342 1.00 69.56 101 VAL A N 1
ATOM 724 C CA . VAL A 1 101 ? -15.655 -17.850 32.547 1.00 69.56 101 VAL A CA 1
ATOM 725 C C . VAL A 1 101 ? -15.661 -16.764 33.609 1.00 69.56 101 VAL A C 1
ATOM 727 O O . VAL A 1 101 ? -14.619 -16.174 33.907 1.00 69.56 101 VAL A O 1
ATOM 730 N N . ALA A 1 102 ? -16.855 -16.415 34.086 1.00 69.25 102 ALA A N 1
ATOM 731 C CA . ALA A 1 102 ? -17.014 -15.397 35.103 1.00 69.25 102 ALA A CA 1
ATOM 732 C C . ALA A 1 102 ? -16.097 -15.764 36.271 1.00 69.25 102 ALA A C 1
ATOM 734 O O . ALA A 1 102 ? -16.182 -16.867 36.814 1.00 69.25 102 ALA A O 1
ATOM 735 N N . ARG A 1 103 ? -15.182 -14.855 36.625 1.00 72.62 103 ARG A N 1
ATOM 736 C CA . ARG A 1 103 ? -14.330 -15.034 37.798 1.00 72.62 103 ARG A CA 1
ATOM 737 C C . ARG A 1 103 ? -15.264 -15.251 38.996 1.00 72.62 103 ARG A C 1
ATOM 739 O O . ARG A 1 103 ? -16.098 -14.370 39.228 1.00 72.62 103 ARG A O 1
ATOM 746 N N . PRO A 1 104 ? -15.172 -16.377 39.727 1.00 75.62 104 PRO A N 1
ATOM 747 C CA . PRO A 1 104 ? -16.054 -16.616 40.859 1.00 75.62 104 PRO A CA 1
ATOM 748 C C . PRO A 1 104 ? -15.926 -15.454 41.857 1.00 75.62 104 PRO A C 1
ATOM 750 O O . PRO A 1 104 ? -14.819 -14.934 42.051 1.00 75.62 104 PRO A O 1
ATOM 753 N N . PRO A 1 105 ? -17.043 -14.984 42.443 1.00 76.25 105 PRO A N 1
ATOM 754 C CA . PRO A 1 105 ? -17.005 -13.882 43.392 1.00 76.25 105 PRO A CA 1
ATOM 755 C C . PRO A 1 105 ? -16.124 -14.263 44.586 1.00 76.25 105 PRO A C 1
ATOM 757 O O . PRO A 1 105 ? -16.189 -15.386 45.085 1.00 76.25 105 PRO A O 1
ATOM 760 N N . ALA A 1 106 ? -15.289 -13.323 45.035 1.00 78.38 106 ALA A N 1
ATOM 761 C CA . ALA A 1 106 ? -14.459 -13.528 46.214 1.00 78.38 106 ALA A CA 1
ATOM 762 C C . ALA A 1 106 ? -15.347 -13.842 47.436 1.00 78.38 106 ALA A C 1
ATOM 764 O O . ALA A 1 106 ? -16.421 -13.241 47.572 1.00 78.38 106 ALA A O 1
ATOM 765 N N . PRO A 1 107 ? -14.924 -14.750 48.334 1.00 78.44 107 PRO A N 1
ATOM 766 C CA . PRO A 1 107 ? -15.678 -15.032 49.546 1.00 78.44 107 PRO A CA 1
ATOM 767 C C . PRO A 1 107 ? -15.801 -13.750 50.378 1.00 78.44 107 PRO A C 1
ATOM 769 O O . PRO A 1 107 ? -14.810 -13.071 50.658 1.00 78.44 107 PRO A O 1
ATOM 772 N N . ARG A 1 108 ? -17.033 -13.398 50.762 1.00 74.25 108 ARG A N 1
ATOM 773 C CA . ARG A 1 108 ? -17.282 -12.267 51.661 1.00 74.25 108 ARG A CA 1
ATOM 774 C C . ARG A 1 108 ? -16.668 -12.598 53.017 1.00 74.25 108 ARG A C 1
ATOM 776 O O . ARG A 1 108 ? -17.056 -13.574 53.652 1.00 74.25 108 ARG A O 1
ATOM 783 N N . ARG A 1 109 ? -15.708 -11.785 53.458 1.00 71.12 109 ARG A N 1
ATOM 784 C CA . ARG A 1 109 ? -15.156 -11.874 54.810 1.00 71.12 109 ARG A CA 1
ATOM 785 C C . ARG A 1 109 ? -16.272 -11.520 55.793 1.00 71.12 109 ARG A C 1
ATOM 787 O O . ARG A 1 109 ? -16.717 -10.377 55.816 1.00 71.12 109 ARG A O 1
ATOM 794 N N . SER A 1 110 ? -16.732 -12.494 56.573 1.00 62.16 110 SER A N 1
ATOM 795 C CA . SER A 1 110 ? -17.655 -12.256 57.682 1.00 62.16 110 SER A CA 1
ATOM 796 C C . SER A 1 110 ? -16.949 -11.405 58.732 1.00 62.16 110 SER A C 1
ATOM 798 O O . SER A 1 110 ? -16.060 -11.879 59.439 1.00 62.16 110 SER A O 1
ATOM 800 N N . THR A 1 111 ? -17.304 -10.128 58.822 1.00 66.12 111 THR A N 1
ATOM 801 C CA . THR A 1 111 ? -16.978 -9.291 59.977 1.00 66.12 111 THR A CA 1
ATOM 802 C C . THR A 1 111 ? -17.892 -9.713 61.123 1.00 66.12 111 THR A C 1
ATOM 804 O O . THR A 1 111 ? -18.939 -9.117 61.356 1.00 66.12 111 THR A O 1
ATOM 807 N N . THR A 1 112 ? -17.520 -10.781 61.827 1.00 69.06 112 THR A N 1
ATOM 808 C CA . THR A 1 112 ? -18.068 -11.036 63.160 1.00 69.06 112 THR A CA 1
ATOM 809 C C . THR A 1 112 ? -17.528 -9.944 64.073 1.00 69.06 112 THR A C 1
ATOM 811 O O . THR A 1 112 ? -16.316 -9.825 64.261 1.00 69.06 112 THR A O 1
ATOM 814 N N . GLY A 1 113 ? -18.438 -9.094 64.547 1.00 61.41 113 GLY A N 1
ATOM 815 C CA . GLY A 1 113 ? -18.146 -7.979 65.433 1.00 61.41 113 GLY A CA 1
ATOM 816 C C . GLY A 1 113 ? -17.493 -8.438 66.732 1.00 61.41 113 GLY A C 1
ATOM 817 O O . GLY A 1 113 ? -17.873 -9.451 67.315 1.00 61.41 113 GLY A O 1
ATOM 818 N N . VAL A 1 114 ? -16.513 -7.662 67.181 1.00 66.81 114 VAL A N 1
ATOM 819 C CA . VAL A 1 114 ? -16.019 -7.718 68.556 1.00 66.81 114 VAL A CA 1
ATOM 820 C C . VAL A 1 114 ? -16.920 -6.783 69.369 1.00 66.81 114 VAL A C 1
ATOM 822 O O . VAL A 1 114 ? -17.025 -5.611 68.996 1.00 66.81 114 VAL A O 1
ATOM 825 N N . PRO A 1 115 ? -17.624 -7.255 70.413 1.00 63.12 115 PRO A N 1
ATOM 826 C CA . PRO A 1 115 ? -18.436 -6.376 71.237 1.00 63.12 115 PRO A CA 1
ATOM 827 C C . PRO A 1 115 ? -17.540 -5.503 72.119 1.00 63.12 115 PRO A C 1
A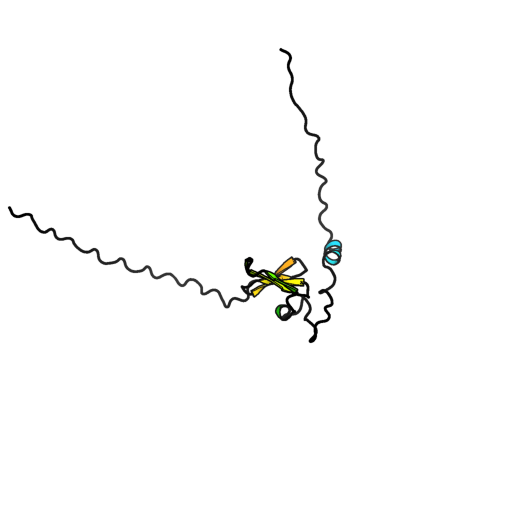TOM 829 O O . PRO A 1 115 ? -16.486 -5.930 72.589 1.00 63.12 115 PRO A O 1
ATOM 832 N N . ALA A 1 116 ? -17.996 -4.272 72.333 1.00 59.91 116 ALA A N 1
ATOM 833 C CA . ALA A 1 116 ? -17.430 -3.340 73.292 1.00 59.91 116 ALA A CA 1
ATOM 834 C C . ALA A 1 116 ? -17.534 -3.901 74.723 1.00 59.91 116 ALA A C 1
ATOM 836 O O . ALA A 1 116 ? -18.602 -4.345 75.141 1.00 59.91 116 ALA A O 1
ATOM 837 N N . ALA A 1 117 ? -16.434 -3.835 75.466 1.00 54.97 117 ALA A N 1
ATOM 838 C CA . ALA A 1 117 ? -16.383 -3.935 76.924 1.00 54.97 117 ALA A CA 1
ATOM 839 C C . ALA A 1 117 ? -15.545 -2.725 77.377 1.00 54.97 117 ALA A C 1
ATOM 841 O O . ALA A 1 117 ? -14.413 -2.587 76.916 1.00 54.97 117 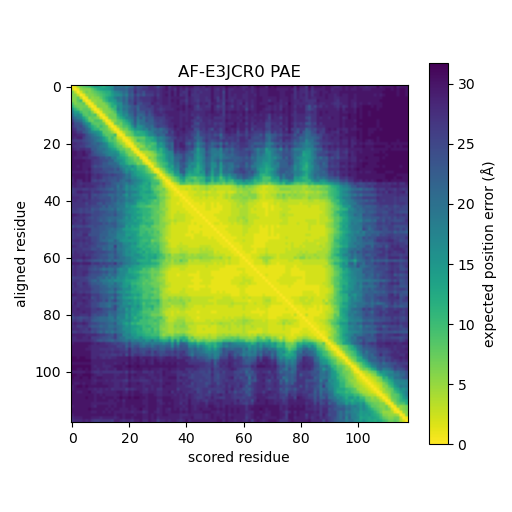ALA A O 1
ATOM 842 N N . VAL A 1 118 ? -16.214 -1.666 77.847 1.00 55.28 118 VAL A N 1
ATOM 843 C CA . VAL A 1 118 ? -16.527 -1.273 79.244 1.00 55.28 118 VAL A CA 1
ATOM 844 C C . VAL A 1 118 ? -15.426 -0.422 79.861 1.00 55.28 118 VAL A C 1
ATOM 846 O O . VAL A 1 118 ? -14.278 -0.901 79.947 1.00 55.28 118 VAL A O 1
#

Sequence (118 aa):
MGAAGGDSSAASASAHRSAPTPSDDEARHGPAGHPCEHQPACPTADALDRDAARSVRTHPDQGWSLLCNGVILFEDTGEILPTGWTVEPRRGPARSAGSRVARPPAPRRSTTGVPAAV

Secondary structure (DSSP, 8-state):
-----------------PPPPHHHHHHHS-SSS-----SSPPPPTTSTTGGGSPEEEEEGGGTEEEETTS-EEETTS-EE-TTS-EE----S---------PPPPPPP----PPPP--

Nearest PDB structures (foldseek):
  8j9j-assembly1_B4  TM=4.332E-01  e=6.007E+00  Euglena gracilis

Radius of gyration: 30.74 Å; Cα contacts (8 Å, |Δi|>4): 120; chains: 1; bounding box: 54×73×97 Å

Foldseek 3Di:
DDDDDDDDDPDPPPPDDDDDDVVVLVVQLPPFFDFDPDPVGADTLVDPVNVSADFPADDVVVQWTQGRNRWIAGVQRWIQGSSRDIDDRPDDPDPPPPPPPPDPDDDDDPCPDDDDDD

Mean predicted aligned error: 17.55 Å

InterPro domains:
  IPR046041 Protein of unknown function DUF5999 [PF19462] (36-91)